Protein AF-A0AAD3M6H3-F1 (afdb_monomer_lite)

Sequence (86 aa):
MGLKILPVPVHKLELDYGLVQGEVVMGIHALPVPGVDIILVNDLADSWVWAIGPLPLVVTSSPSVTEAPDESVQCFPGVFTACAVT

Structure (mmCIF, N/CA/C/O backbone):
data_AF-A0AAD3M6H3-F1
#
_entry.id   AF-A0AAD3M6H3-F1
#
loop_
_atom_site.group_PDB
_atom_site.id
_atom_site.type_symbol
_atom_site.label_atom_id
_atom_site.label_alt_id
_atom_site.label_comp_id
_atom_site.label_asym_id
_atom_site.label_entity_id
_atom_site.label_seq_id
_atom_site.pdbx_PDB_ins_code
_atom_site.Cartn_x
_atom_site.Cartn_y
_atom_site.Cartn_z
_atom_site.occupancy
_atom_site.B_iso_or_equiv
_atom_site.auth_seq_id
_atom_site.auth_comp_id
_atom_site.auth_asym_id
_atom_site.auth_atom_id
_atom_site.pdbx_PDB_model_num
ATOM 1 N N . MET A 1 1 ? 15.944 -4.126 -17.828 1.00 50.66 1 MET A N 1
ATOM 2 C CA . MET A 1 1 ? 15.707 -4.678 -16.474 1.00 50.66 1 MET A CA 1
ATOM 3 C C . MET A 1 1 ? 14.360 -5.384 -16.494 1.00 50.66 1 MET A C 1
ATOM 5 O O . MET A 1 1 ? 13.447 -4.845 -17.099 1.00 50.66 1 MET A O 1
ATOM 9 N N . GLY A 1 2 ? 14.263 -6.609 -15.970 1.00 72.00 2 GLY A N 1
ATOM 10 C CA . GLY A 1 2 ? 13.043 -7.428 -16.034 1.00 72.00 2 GLY A CA 1
ATOM 11 C C . GLY A 1 2 ? 12.185 -7.310 -14.772 1.00 72.00 2 GLY A C 1
ATOM 12 O O . GLY A 1 2 ? 12.712 -7.031 -13.696 1.00 72.00 2 GLY A O 1
ATOM 13 N N . LEU A 1 3 ? 10.877 -7.545 -14.905 1.00 77.31 3 LEU A N 1
ATOM 14 C CA . LEU A 1 3 ? 9.950 -7.643 -13.776 1.00 77.31 3 LEU A CA 1
ATOM 15 C C . LEU A 1 3 ? 10.372 -8.807 -12.867 1.00 77.31 3 LEU A C 1
ATOM 17 O O . LEU A 1 3 ? 10.452 -9.951 -13.317 1.00 77.31 3 LEU A O 1
ATOM 21 N N . LYS A 1 4 ? 10.623 -8.528 -11.586 1.00 79.62 4 LYS A N 1
ATOM 22 C CA . LYS A 1 4 ? 10.878 -9.562 -10.578 1.00 79.62 4 LYS A CA 1
ATOM 23 C C . LYS A 1 4 ? 9.607 -9.790 -9.769 1.00 79.62 4 LYS A C 1
ATOM 25 O O . LYS A 1 4 ? 9.170 -8.903 -9.046 1.00 79.62 4 LYS A O 1
ATOM 30 N N . ILE A 1 5 ? 9.036 -10.985 -9.883 1.00 83.38 5 ILE A N 1
ATOM 31 C CA . ILE A 1 5 ? 7.868 -11.390 -9.098 1.00 83.38 5 ILE A CA 1
ATOM 32 C C . ILE A 1 5 ? 8.357 -11.900 -7.740 1.00 83.38 5 ILE A C 1
ATOM 34 O O . ILE A 1 5 ? 9.219 -12.778 -7.676 1.00 83.38 5 ILE A O 1
ATOM 38 N N . LEU A 1 6 ? 7.815 -11.340 -6.660 1.00 82.69 6 LEU A N 1
ATOM 39 C CA . LEU A 1 6 ? 8.086 -11.758 -5.288 1.00 82.69 6 LEU A CA 1
ATOM 40 C C . LEU A 1 6 ? 6.769 -12.225 -4.656 1.00 82.69 6 LEU A C 1
ATOM 42 O O . LEU A 1 6 ? 5.857 -11.411 -4.516 1.00 82.69 6 LEU A O 1
ATOM 46 N N . PRO A 1 7 ? 6.631 -13.512 -4.295 1.00 87.12 7 PRO A N 1
ATOM 47 C CA . PRO A 1 7 ? 5.468 -13.963 -3.548 1.00 87.12 7 PRO A CA 1
ATOM 48 C C . PRO A 1 7 ? 5.507 -13.360 -2.141 1.00 87.12 7 PRO A C 1
ATOM 50 O O . PRO A 1 7 ? 6.536 -13.414 -1.467 1.00 87.12 7 PRO A O 1
ATOM 53 N N . VAL A 1 8 ? 4.383 -12.798 -1.701 1.00 88.94 8 VAL A N 1
ATOM 54 C CA . VAL A 1 8 ? 4.234 -12.189 -0.374 1.00 88.94 8 VAL A CA 1
ATOM 55 C C . VAL A 1 8 ? 3.134 -12.906 0.414 1.00 88.94 8 VAL A C 1
ATOM 57 O O . VAL A 1 8 ? 2.102 -13.245 -0.172 1.00 88.94 8 VAL A O 1
ATOM 60 N N . PRO A 1 9 ? 3.326 -13.169 1.721 1.00 91.44 9 PRO A N 1
ATOM 61 C CA . PRO A 1 9 ? 2.259 -13.649 2.589 1.00 91.44 9 PRO A CA 1
ATOM 62 C C . PRO A 1 9 ? 1.106 -12.654 2.625 1.00 91.44 9 PRO A C 1
ATOM 64 O O . PRO A 1 9 ? 1.325 -11.445 2.679 1.00 91.44 9 PRO A O 1
ATOM 67 N N . VAL A 1 10 ? -0.117 -13.173 2.626 1.00 92.38 10 VAL A N 1
ATOM 68 C CA . VAL A 1 10 ? -1.334 -12.368 2.632 1.00 92.38 10 VAL A CA 1
ATOM 69 C C . VAL A 1 10 ? -2.127 -12.677 3.894 1.00 92.38 10 VAL A C 1
ATOM 71 O O . VAL A 1 10 ? -2.373 -13.844 4.200 1.00 92.38 10 VAL A O 1
ATOM 74 N N . HIS A 1 11 ? -2.535 -11.635 4.613 1.00 91.19 11 HIS A N 1
ATOM 75 C CA . HIS A 1 11 ? -3.278 -11.751 5.863 1.00 91.19 11 HIS A CA 1
ATOM 76 C C . HIS A 1 11 ? -4.557 -10.921 5.829 1.00 91.19 11 HIS A C 1
ATOM 78 O O . HIS A 1 11 ? -4.592 -9.830 5.262 1.00 91.19 11 HIS A O 1
ATOM 84 N N . LYS A 1 12 ? -5.601 -11.454 6.468 1.00 92.19 12 LYS A N 1
ATOM 85 C CA . LYS A 1 12 ? -6.807 -10.702 6.804 1.00 92.19 12 LYS A CA 1
ATOM 86 C C . LYS A 1 12 ? -6.577 -9.952 8.104 1.00 92.19 12 LYS A C 1
ATOM 88 O O . LYS A 1 12 ? -6.111 -10.551 9.073 1.00 92.19 12 LYS A O 1
ATOM 93 N N . LEU A 1 13 ? -6.894 -8.668 8.112 1.00 90.69 13 LEU A N 1
ATOM 94 C CA . LEU A 1 13 ? -6.762 -7.803 9.275 1.00 90.69 13 LEU A CA 1
ATOM 95 C C . LEU A 1 13 ? -7.870 -6.759 9.277 1.00 90.69 13 LEU A C 1
ATOM 97 O O . LEU A 1 13 ? -8.380 -6.392 8.225 1.00 90.69 13 LEU A O 1
ATOM 101 N N . GLU A 1 14 ? -8.239 -6.291 10.458 1.00 91.00 14 GLU A N 1
ATOM 102 C CA . GLU A 1 14 ? -9.199 -5.207 10.617 1.00 91.00 14 GLU A CA 1
ATOM 103 C C . GLU A 1 14 ? -8.428 -3.888 10.704 1.00 91.00 14 GLU A C 1
ATOM 105 O O . GLU A 1 14 ? -7.591 -3.711 11.591 1.00 91.00 14 GLU A O 1
ATOM 110 N N . LEU A 1 15 ? -8.650 -2.994 9.740 1.00 88.50 15 LEU A N 1
ATOM 111 C CA . LEU A 1 15 ? -8.141 -1.629 9.798 1.00 88.50 15 LEU A CA 1
ATOM 112 C C . LEU A 1 15 ? -9.170 -0.746 10.488 1.00 88.50 15 LEU A C 1
ATOM 114 O O . LEU A 1 15 ? -10.348 -0.770 10.144 1.00 88.50 15 LEU A O 1
ATOM 118 N N . ASP A 1 16 ? -8.698 0.063 11.425 1.00 88.31 16 ASP A N 1
ATOM 119 C CA . ASP A 1 16 ? -9.433 1.202 11.960 1.00 88.31 16 ASP A CA 1
ATOM 120 C C . ASP A 1 16 ? -8.576 2.446 11.726 1.00 88.31 16 ASP A C 1
ATOM 122 O O . ASP A 1 16 ? -7.773 2.862 12.563 1.00 88.31 16 ASP A O 1
ATOM 126 N N . TYR A 1 17 ? -8.641 2.960 10.499 1.00 82.12 17 TYR A N 1
ATOM 127 C CA . TYR A 1 17 ? -7.883 4.125 10.068 1.00 82.12 17 TYR A CA 1
ATOM 128 C C . TYR A 1 17 ? -8.811 5.071 9.308 1.00 82.12 17 TYR A C 1
ATOM 130 O O . TYR A 1 17 ? -9.714 4.626 8.609 1.00 82.12 17 TYR A O 1
ATOM 138 N N . GLY A 1 18 ? -8.591 6.388 9.399 1.00 76.88 18 GLY A N 1
ATOM 139 C CA . GLY A 1 18 ? -9.514 7.393 8.836 1.00 76.88 18 GLY A CA 1
ATOM 140 C C . GLY A 1 18 ? -9.796 7.258 7.330 1.00 76.88 18 GLY A C 1
ATOM 141 O O . GLY A 1 18 ? -10.760 7.835 6.836 1.00 76.88 18 GLY A O 1
ATOM 142 N N . LEU A 1 19 ? -8.969 6.485 6.622 1.00 76.69 19 LEU A N 1
ATOM 143 C CA . LEU A 1 19 ? -9.144 6.098 5.225 1.00 76.69 19 LEU A CA 1
ATOM 144 C C . LEU A 1 19 ? -9.988 4.846 5.000 1.00 76.69 19 LEU A C 1
ATOM 146 O O . LEU A 1 19 ? -10.723 4.769 4.020 1.00 76.69 19 LEU A O 1
ATOM 150 N N . VAL A 1 20 ? -9.810 3.841 5.853 1.00 77.81 20 VAL A N 1
ATOM 151 C CA . VAL A 1 20 ? -10.356 2.498 5.679 1.00 77.81 20 VAL A CA 1
ATOM 152 C C . VAL A 1 20 ? -10.727 1.955 7.043 1.00 77.81 20 VAL A C 1
ATOM 154 O O . VAL A 1 20 ? -9.877 1.857 7.931 1.00 77.81 20 VAL A O 1
ATOM 157 N N . GLN A 1 21 ? -11.987 1.557 7.172 1.00 87.50 21 GLN A N 1
ATOM 158 C CA . GLN A 1 21 ? -12.502 0.911 8.366 1.00 87.50 21 GLN A CA 1
ATOM 159 C C . GLN A 1 21 ? -13.116 -0.444 8.000 1.00 87.50 21 GLN A C 1
ATOM 161 O O . GLN A 1 21 ? -14.025 -0.506 7.170 1.00 87.50 21 GLN A O 1
ATOM 166 N N . GLY A 1 22 ? -12.621 -1.524 8.608 1.00 88.44 22 GLY A N 1
ATOM 167 C CA . GLY A 1 22 ? -13.122 -2.889 8.427 1.00 88.44 22 GLY A CA 1
ATOM 168 C C . GLY A 1 22 ? -12.063 -3.916 8.015 1.00 88.44 22 GLY A C 1
ATOM 169 O O . GLY A 1 22 ? -10.861 -3.647 8.019 1.00 88.44 22 GLY A O 1
ATOM 170 N N . GLU A 1 23 ? -12.521 -5.128 7.680 1.00 90.81 23 GLU A N 1
ATOM 171 C CA . GLU A 1 23 ? -11.649 -6.232 7.258 1.00 90.81 23 GLU A CA 1
ATOM 172 C C . GLU A 1 23 ? -11.034 -5.952 5.879 1.00 90.81 23 GLU A C 1
ATOM 174 O O . GLU A 1 23 ? -11.739 -5.740 4.892 1.00 90.81 23 GLU A O 1
ATOM 179 N N . VAL A 1 24 ? -9.707 -6.029 5.803 1.00 88.44 24 VAL A N 1
ATOM 180 C CA . VAL A 1 24 ? -8.927 -5.923 4.572 1.00 88.44 24 VAL A CA 1
ATOM 181 C C . VAL A 1 24 ? -7.961 -7.088 4.434 1.00 88.44 24 VAL A C 1
ATOM 183 O O . VAL A 1 24 ? -7.573 -7.746 5.402 1.00 88.44 24 VAL A O 1
ATOM 186 N N . VAL A 1 25 ? -7.543 -7.327 3.197 1.00 89.88 25 VAL A N 1
ATOM 187 C CA . VAL A 1 25 ? -6.549 -8.335 2.844 1.00 89.88 25 VAL A CA 1
ATOM 188 C C . VAL A 1 25 ? -5.257 -7.614 2.470 1.00 89.88 25 VAL A C 1
ATOM 190 O O . VAL A 1 25 ? -5.231 -6.881 1.486 1.00 89.88 25 VAL A O 1
ATOM 193 N N . MET A 1 26 ? -4.187 -7.813 3.243 1.00 89.50 26 MET A N 1
ATOM 194 C CA . MET A 1 26 ? -2.916 -7.104 3.060 1.00 89.50 26 MET A CA 1
ATOM 195 C C . MET A 1 26 ? -1.752 -8.068 2.837 1.00 89.50 26 MET A C 1
ATOM 197 O O . MET A 1 26 ? -1.629 -9.088 3.519 1.00 89.50 26 MET A O 1
ATOM 201 N N . GLY A 1 27 ? -0.883 -7.726 1.883 1.00 90.06 27 GLY A N 1
ATOM 202 C CA . GLY A 1 27 ? 0.402 -8.392 1.690 1.00 90.06 27 GLY A CA 1
ATOM 203 C C . GLY A 1 27 ? 1.430 -7.884 2.700 1.00 90.06 27 GLY A C 1
ATOM 204 O O . GLY A 1 27 ? 1.591 -6.676 2.849 1.00 90.06 27 GLY A O 1
ATOM 205 N N . ILE A 1 28 ? 2.136 -8.786 3.381 1.00 86.88 28 ILE A N 1
ATOM 206 C CA . ILE A 1 28 ? 3.153 -8.425 4.376 1.00 86.88 28 ILE A CA 1
ATOM 207 C C . ILE A 1 28 ? 4.543 -8.595 3.772 1.00 86.88 28 ILE A C 1
ATOM 209 O O . ILE A 1 28 ? 4.966 -9.701 3.436 1.00 86.88 28 ILE A O 1
ATOM 213 N N . HIS A 1 29 ? 5.270 -7.488 3.650 1.00 86.62 29 HIS A N 1
ATOM 214 C CA . HIS A 1 29 ? 6.643 -7.462 3.164 1.00 86.62 29 HIS A CA 1
ATOM 215 C C . HIS A 1 29 ? 7.398 -6.273 3.768 1.00 86.62 29 HIS A C 1
ATOM 217 O O . HIS A 1 29 ? 6.795 -5.254 4.098 1.00 86.62 29 HIS A O 1
ATOM 223 N N . ALA A 1 30 ? 8.723 -6.387 3.889 1.00 86.25 30 ALA A N 1
ATOM 224 C CA . ALA A 1 30 ? 9.566 -5.275 4.312 1.00 86.25 30 ALA A CA 1
ATOM 225 C C . ALA A 1 30 ? 9.557 -4.174 3.241 1.00 86.25 30 ALA A C 1
ATOM 227 O O . ALA A 1 30 ? 10.000 -4.388 2.111 1.00 86.25 30 ALA A O 1
ATOM 228 N N . LEU A 1 31 ? 9.032 -2.997 3.570 1.00 85.62 31 LEU A N 1
ATOM 229 C CA . LEU A 1 31 ? 8.941 -1.914 2.601 1.00 85.62 31 LEU A CA 1
ATOM 230 C C . LEU A 1 31 ? 10.325 -1.301 2.333 1.00 85.62 31 LEU A C 1
ATOM 232 O O . LEU A 1 31 ? 11.120 -1.135 3.258 1.00 85.62 31 LEU A O 1
ATOM 236 N N . PRO A 1 32 ? 10.636 -0.956 1.071 1.00 79.12 32 PRO A N 1
ATOM 237 C CA . PRO A 1 32 ? 11.947 -0.423 0.703 1.00 79.12 32 PRO A CA 1
ATOM 238 C C . PRO A 1 32 ? 12.145 1.044 1.122 1.00 79.12 32 PRO A C 1
ATOM 240 O O . PRO A 1 32 ? 13.226 1.589 0.912 1.00 79.12 32 PRO A O 1
ATOM 243 N N . VAL A 1 33 ? 11.118 1.691 1.685 1.00 81.75 33 VAL A N 1
ATOM 244 C CA . VAL A 1 33 ? 11.134 3.111 2.054 1.00 81.75 33 VAL A CA 1
A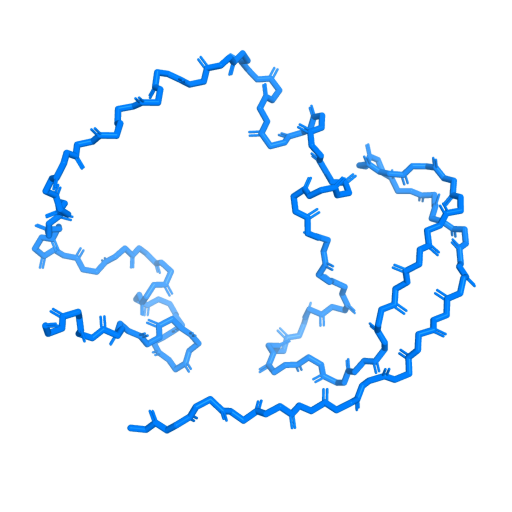TOM 245 C C . VAL A 1 33 ? 11.192 3.244 3.581 1.00 81.75 33 VAL A C 1
ATOM 247 O O . VAL A 1 33 ? 10.246 2.834 4.256 1.00 81.75 33 VAL A O 1
ATOM 250 N N . PRO A 1 34 ? 12.275 3.809 4.150 1.00 82.56 34 PRO A N 1
ATOM 251 C CA . PRO A 1 34 ? 12.383 4.020 5.591 1.00 82.56 34 PRO A CA 1
ATOM 252 C C . PRO A 1 34 ? 11.256 4.907 6.132 1.00 82.56 34 PRO A C 1
ATOM 25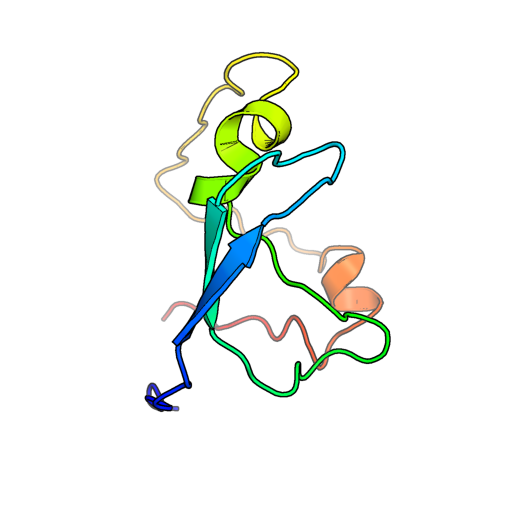4 O O . PRO A 1 34 ? 10.961 5.953 5.560 1.00 82.56 34 PRO A O 1
ATOM 257 N N . GLY A 1 35 ? 10.660 4.504 7.257 1.00 86.94 35 GLY A N 1
ATOM 258 C CA . GLY A 1 35 ? 9.571 5.243 7.906 1.00 86.94 35 GLY A CA 1
ATOM 259 C C . GLY A 1 35 ? 8.182 5.000 7.308 1.00 86.94 35 GLY A C 1
ATOM 260 O O . GLY A 1 35 ? 7.224 5.610 7.771 1.00 86.94 35 GLY A O 1
ATOM 261 N N . VAL A 1 36 ? 8.061 4.122 6.305 1.00 86.62 36 VAL A N 1
ATOM 262 C CA . VAL A 1 36 ? 6.766 3.677 5.776 1.00 86.62 36 VAL A CA 1
ATOM 263 C C . VAL A 1 36 ? 6.451 2.294 6.328 1.00 86.62 36 VAL A C 1
ATOM 265 O O . VAL A 1 36 ? 7.156 1.330 6.031 1.00 86.62 36 VAL A O 1
ATOM 268 N N . ASP A 1 37 ? 5.363 2.203 7.088 1.00 85.44 37 ASP A N 1
ATOM 269 C CA . ASP A 1 37 ? 4.900 0.943 7.678 1.00 85.44 37 ASP A CA 1
ATOM 270 C C . ASP A 1 37 ? 3.839 0.244 6.815 1.00 85.44 37 ASP A C 1
ATOM 272 O O . ASP A 1 37 ? 3.778 -0.984 6.766 1.00 85.44 37 ASP A O 1
ATOM 276 N N . ILE A 1 38 ? 2.994 1.016 6.121 1.00 86.56 38 ILE A N 1
ATOM 277 C CA . ILE A 1 38 ? 1.840 0.512 5.364 1.00 86.56 38 ILE A CA 1
ATOM 278 C C . ILE A 1 38 ? 1.718 1.272 4.039 1.00 86.56 38 ILE A C 1
ATOM 280 O O . ILE A 1 38 ? 1.822 2.496 4.004 1.00 86.56 38 ILE A O 1
ATOM 284 N N . ILE A 1 39 ? 1.445 0.542 2.953 1.00 85.56 39 ILE A N 1
ATOM 285 C CA . ILE A 1 39 ? 1.040 1.107 1.660 1.00 85.56 39 ILE A CA 1
ATOM 286 C C . ILE A 1 39 ? -0.424 0.739 1.431 1.00 85.56 39 ILE A C 1
ATOM 288 O O . ILE A 1 39 ? -0.752 -0.435 1.256 1.00 85.56 39 ILE A O 1
ATOM 292 N N . LEU A 1 40 ? -1.296 1.745 1.417 1.00 84.31 40 LEU A N 1
ATOM 293 C CA . LEU A 1 40 ? -2.693 1.588 1.027 1.00 84.31 40 LEU A CA 1
ATOM 294 C C . LEU A 1 40 ? -2.812 1.864 -0.470 1.00 84.31 40 LEU A C 1
ATOM 296 O O . LEU A 1 40 ? -2.495 2.956 -0.936 1.00 84.31 40 LEU A O 1
ATOM 300 N N . VAL A 1 41 ? -3.233 0.853 -1.225 1.00 75.88 41 VAL A N 1
ATOM 301 C CA . VAL A 1 41 ? -3.486 0.988 -2.664 1.00 75.88 41 VAL A CA 1
ATOM 302 C C . VAL A 1 41 ? -4.786 1.764 -2.871 1.00 75.88 41 VAL A C 1
ATOM 304 O O . VAL A 1 41 ? -5.687 1.699 -2.036 1.00 75.88 41 VAL A O 1
ATOM 307 N N . ASN A 1 42 ? -4.901 2.471 -3.993 1.00 74.50 42 ASN A N 1
ATOM 308 C CA . ASN A 1 42 ? -6.083 3.266 -4.331 1.00 74.50 42 ASN A CA 1
ATOM 309 C C . ASN A 1 42 ? -7.390 2.467 -4.247 1.00 74.50 42 ASN A C 1
ATOM 311 O O . ASN A 1 42 ? -8.366 3.003 -3.748 1.00 74.50 42 ASN A O 1
ATOM 315 N N . ASP A 1 43 ? -7.391 1.180 -4.609 1.00 70.06 43 ASP A N 1
ATOM 316 C CA . ASP A 1 43 ? -8.565 0.302 -4.473 1.00 70.06 43 ASP A CA 1
ATOM 317 C C . ASP A 1 43 ? -9.102 0.220 -3.030 1.00 70.06 43 ASP A C 1
ATOM 319 O O . ASP A 1 43 ? -10.288 -0.020 -2.820 1.00 70.06 43 ASP A O 1
ATOM 323 N N . LEU A 1 44 ? -8.239 0.418 -2.027 1.00 71.88 44 LEU A N 1
ATOM 324 C CA . LEU A 1 44 ? -8.616 0.484 -0.613 1.00 71.88 44 LEU A CA 1
ATOM 325 C C . LEU A 1 44 ? -8.957 1.913 -0.166 1.00 71.88 44 LEU A C 1
ATOM 327 O O . LEU A 1 44 ? -9.802 2.081 0.703 1.00 71.88 44 LEU A O 1
ATOM 331 N N . ALA A 1 45 ? -8.329 2.935 -0.751 1.00 65.62 45 ALA A N 1
ATOM 332 C CA . ALA A 1 45 ? -8.468 4.344 -0.362 1.00 65.62 45 ALA A CA 1
ATOM 333 C C . ALA A 1 45 ? -9.360 5.174 -1.312 1.00 65.62 45 ALA A C 1
ATOM 335 O O . ALA A 1 45 ? -9.293 6.404 -1.302 1.00 65.62 45 ALA A O 1
ATOM 336 N N . ASP A 1 46 ? -10.174 4.518 -2.143 1.00 59.19 46 ASP A N 1
ATOM 337 C CA . ASP A 1 46 ? -10.831 5.091 -3.330 1.00 59.19 46 ASP A CA 1
ATOM 338 C C . ASP A 1 46 ? -11.667 6.349 -3.018 1.00 59.19 46 ASP A C 1
ATOM 340 O O . ASP A 1 46 ? -11.669 7.329 -3.766 1.00 59.19 46 ASP A O 1
ATOM 344 N N . SER A 1 47 ? -12.292 6.383 -1.837 1.00 59.06 47 SER A N 1
ATOM 345 C CA . SER A 1 47 ? -13.086 7.518 -1.347 1.00 59.06 47 SER A CA 1
ATOM 346 C C . SER A 1 47 ? -12.267 8.770 -0.997 1.00 59.06 47 SER A C 1
ATOM 348 O O . SER A 1 47 ? -12.834 9.860 -0.910 1.00 59.06 47 SER A O 1
ATOM 350 N N . TRP A 1 48 ? -10.949 8.650 -0.808 1.00 57.84 48 TRP A N 1
ATOM 351 C CA . TRP A 1 48 ? -10.069 9.759 -0.412 1.00 57.84 48 TRP A CA 1
ATOM 352 C C . TRP A 1 48 ? -9.139 10.232 -1.519 1.00 57.84 48 TRP A C 1
ATOM 354 O O . TRP A 1 48 ? -8.758 11.400 -1.520 1.00 57.84 48 TRP A O 1
ATOM 364 N N . VAL A 1 49 ? -8.826 9.374 -2.494 1.00 55.88 49 VAL A N 1
ATOM 365 C CA . VAL A 1 49 ? -8.017 9.764 -3.662 1.00 55.88 49 VAL A CA 1
ATOM 366 C C . VAL A 1 49 ? -8.738 10.839 -4.492 1.00 55.88 49 VAL A C 1
ATOM 368 O O . VAL A 1 49 ? -8.091 11.709 -5.071 1.00 55.88 49 VAL A O 1
ATOM 371 N N . TRP A 1 50 ? -10.078 10.846 -4.473 1.00 54.47 50 TRP A N 1
ATOM 372 C CA . TRP A 1 50 ? -10.924 11.760 -5.256 1.00 54.47 50 TRP A CA 1
ATOM 373 C C . TRP A 1 50 ? -11.907 12.584 -4.410 1.00 54.47 50 TRP A C 1
ATOM 375 O O . TRP A 1 50 ? -12.964 12.989 -4.899 1.00 54.47 50 TRP A O 1
ATOM 385 N N . ALA A 1 51 ? -11.581 12.866 -3.144 1.00 53.00 51 ALA A N 1
ATOM 386 C CA . ALA A 1 51 ? -12.492 13.534 -2.204 1.00 53.00 51 ALA A CA 1
ATOM 387 C C . ALA A 1 51 ? -13.001 14.928 -2.658 1.00 53.00 51 ALA A C 1
ATOM 389 O O . ALA A 1 51 ? -13.949 15.451 -2.077 1.00 53.00 51 ALA A O 1
ATOM 390 N N . ILE A 1 52 ? -12.409 15.531 -3.698 1.00 56.38 52 ILE A N 1
ATOM 391 C CA . ILE A 1 52 ? -12.766 16.861 -4.235 1.00 56.38 52 ILE A CA 1
ATOM 392 C C . ILE A 1 52 ? -13.489 16.745 -5.602 1.00 56.38 52 ILE A C 1
ATOM 394 O O . ILE A 1 52 ? -13.559 17.692 -6.382 1.00 56.38 52 ILE A O 1
ATOM 398 N N . GLY A 1 53 ? -14.093 15.587 -5.888 1.00 54.28 53 GLY A N 1
ATOM 399 C CA . GLY A 1 53 ? -14.815 15.321 -7.135 1.00 54.28 53 GLY A CA 1
ATOM 400 C C . GLY A 1 53 ? -13.911 14.736 -8.223 1.00 54.28 53 GLY A C 1
ATOM 401 O O . GLY A 1 53 ? -12.695 14.647 -8.036 1.00 54.28 53 GLY A O 1
ATOM 402 N N . PRO A 1 54 ? -14.483 14.295 -9.361 1.00 54.50 54 PRO A N 1
ATOM 403 C CA . PRO A 1 54 ? -13.678 13.768 -10.451 1.00 54.50 54 PRO A CA 1
ATOM 404 C C . PRO A 1 54 ? -12.724 14.873 -10.901 1.00 54.50 54 PRO A C 1
ATOM 406 O O . PRO A 1 54 ? -13.178 15.914 -11.386 1.00 54.50 54 PRO A O 1
ATOM 409 N N . LEU A 1 55 ? -11.406 14.672 -10.752 1.00 54.25 55 LEU A N 1
ATOM 410 C CA . LEU A 1 55 ? -10.491 15.519 -11.506 1.00 54.25 55 LEU A CA 1
ATOM 411 C C . LEU A 1 55 ? -10.861 15.335 -12.979 1.00 54.25 55 LEU A C 1
ATOM 413 O O . LEU A 1 55 ? -11.209 14.217 -13.382 1.00 54.25 55 LEU A O 1
ATOM 417 N N . PRO A 1 56 ? -10.790 16.393 -13.801 1.00 51.94 56 PRO A N 1
ATOM 418 C CA . PRO A 1 56 ? -10.808 16.195 -15.233 1.00 51.94 56 PRO A CA 1
ATOM 419 C C . PRO A 1 56 ? -9.669 15.224 -15.528 1.00 51.94 56 PRO A C 1
ATOM 421 O O . PRO A 1 56 ? -8.495 15.560 -15.373 1.00 51.94 56 PRO A O 1
ATOM 424 N N . LEU A 1 57 ? -10.030 13.988 -15.868 1.00 51.34 57 LEU A N 1
ATOM 425 C CA . LEU A 1 57 ? -9.099 12.978 -16.316 1.00 51.34 57 LEU A CA 1
ATOM 426 C C . LEU A 1 57 ? -8.626 13.456 -17.688 1.00 51.34 57 LEU A C 1
ATOM 428 O O . LEU A 1 57 ? -9.141 13.050 -18.729 1.00 51.34 57 LEU A O 1
ATOM 432 N N . VAL A 1 58 ? -7.692 14.404 -17.686 1.00 54.53 58 VAL A N 1
ATOM 433 C CA . VAL A 1 58 ? -6.969 14.824 -18.874 1.00 54.53 58 VAL A CA 1
ATOM 434 C C . VAL A 1 58 ? -6.005 13.684 -19.160 1.00 54.53 58 VAL A C 1
ATOM 436 O O . VAL A 1 58 ? -4.829 13.728 -18.813 1.00 54.53 58 VAL A O 1
ATOM 439 N N . VAL A 1 59 ? -6.534 12.606 -19.744 1.00 52.59 59 VAL A N 1
ATOM 440 C CA . VAL A 1 59 ? -5.705 11.594 -20.391 1.00 52.59 59 VAL A CA 1
ATOM 441 C C . VAL A 1 59 ? -5.181 12.248 -21.659 1.00 52.59 59 VAL A C 1
ATOM 443 O O . VAL A 1 59 ? -5.761 12.129 -22.737 1.00 52.59 59 VAL A O 1
ATOM 446 N N . THR A 1 60 ? -4.110 13.021 -21.535 1.00 55.16 60 THR A N 1
ATOM 447 C CA . THR A 1 60 ? -3.347 13.431 -22.705 1.00 55.16 60 THR A CA 1
ATOM 448 C C . THR A 1 60 ? -2.776 12.160 -23.324 1.00 55.16 60 THR A C 1
ATOM 450 O O . THR A 1 60 ? -2.077 11.397 -22.662 1.00 55.16 60 THR A O 1
ATOM 453 N N . SER A 1 61 ? -3.078 11.908 -24.600 1.00 60.72 61 SER A N 1
ATOM 454 C CA . SER A 1 61 ? -2.599 10.731 -25.345 1.00 60.72 61 SER A CA 1
ATOM 455 C C . SER A 1 61 ? -1.074 10.682 -25.503 1.00 60.72 61 SER A C 1
ATOM 457 O O . SER A 1 61 ? -0.528 9.704 -26.002 1.00 60.72 61 SER A O 1
ATOM 459 N N . SER A 1 62 ? -0.394 11.755 -25.111 1.00 57.06 62 SER A N 1
ATOM 460 C CA . SER A 1 62 ? 1.051 11.907 -25.096 1.00 57.06 62 SER A CA 1
ATOM 461 C C . SER A 1 62 ? 1.514 12.151 -23.659 1.00 57.06 62 SER A C 1
ATOM 463 O O . SER A 1 62 ? 0.981 13.065 -23.020 1.00 57.06 62 SER A O 1
ATOM 465 N N . PRO A 1 63 ? 2.504 11.399 -23.146 1.00 56.31 63 PRO A N 1
ATOM 466 C CA . PRO A 1 63 ? 3.083 11.687 -21.842 1.00 56.31 63 PRO A CA 1
ATOM 467 C C . PRO A 1 63 ? 3.646 13.112 -21.855 1.00 56.31 63 PRO A C 1
ATOM 469 O O . PRO A 1 63 ? 4.474 13.455 -22.701 1.00 56.31 63 PRO A O 1
ATOM 472 N N . SER A 1 64 ? 3.175 13.965 -20.946 1.00 57.34 64 SER A N 1
ATOM 473 C CA . SER A 1 64 ? 3.774 15.279 -20.736 1.00 57.34 64 SER A CA 1
ATOM 474 C C . SER A 1 64 ? 5.105 15.072 -20.025 1.00 57.34 64 SER A C 1
ATOM 476 O O . SER A 1 64 ? 5.138 14.770 -18.832 1.00 57.34 64 SER A O 1
ATOM 478 N N . VAL A 1 65 ? 6.206 15.190 -20.7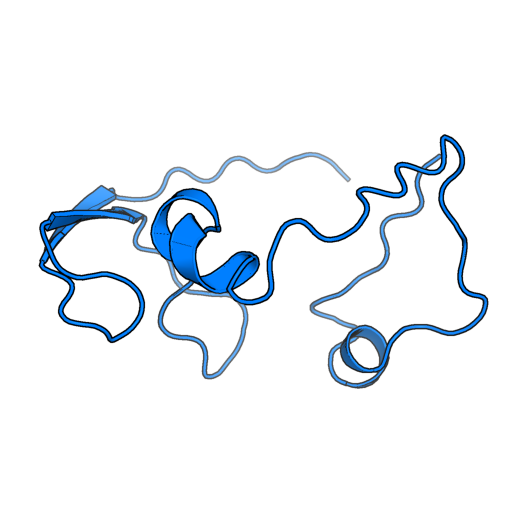61 1.00 58.12 65 VAL A N 1
ATOM 479 C CA . VAL A 1 65 ? 7.538 15.243 -20.161 1.00 58.12 65 VAL A CA 1
ATOM 480 C C . VAL A 1 65 ? 7.672 16.616 -19.513 1.00 58.12 65 VAL A C 1
ATOM 482 O O . VAL A 1 65 ? 7.868 17.617 -20.198 1.00 58.12 65 VAL A O 1
ATOM 485 N N . THR A 1 66 ? 7.510 16.684 -18.196 1.00 57.38 66 THR A N 1
ATOM 486 C CA . THR A 1 66 ? 7.914 17.868 -17.435 1.00 57.38 66 THR A CA 1
ATOM 487 C C . THR A 1 66 ? 9.440 17.944 -17.487 1.00 57.38 66 THR A C 1
ATOM 489 O O . THR A 1 66 ? 10.109 16.968 -17.158 1.00 57.38 66 THR A O 1
ATOM 492 N N . GLU A 1 67 ? 10.009 19.075 -17.922 1.00 61.88 67 GLU A N 1
ATOM 493 C CA . GLU A 1 67 ? 11.474 19.224 -18.042 1.00 61.88 67 GLU A CA 1
ATOM 494 C C . GLU A 1 67 ? 12.202 19.139 -16.693 1.00 61.88 67 GLU A C 1
ATOM 496 O O . GLU A 1 67 ? 13.391 18.826 -16.643 1.00 61.88 67 GLU A O 1
ATOM 501 N N . ALA A 1 68 ? 11.488 19.395 -15.595 1.00 63.25 68 ALA A N 1
ATOM 502 C CA . ALA A 1 68 ? 12.012 19.3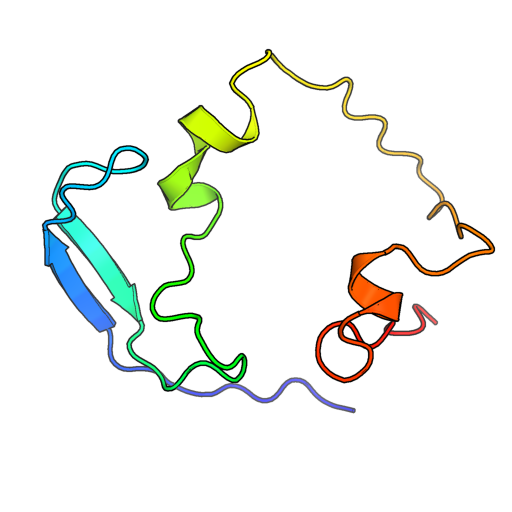00 -14.245 1.00 63.25 68 ALA A CA 1
ATOM 503 C C . ALA A 1 68 ? 11.453 18.062 -13.520 1.00 63.25 68 ALA A C 1
ATOM 505 O O . ALA A 1 68 ? 10.243 17.821 -13.577 1.00 63.25 68 ALA A O 1
ATOM 506 N N . PRO A 1 69 ? 12.305 17.303 -12.805 1.00 64.94 69 PRO A N 1
ATOM 507 C CA . PRO A 1 69 ? 11.839 16.269 -11.894 1.00 64.94 69 PRO A CA 1
ATOM 508 C C . PRO A 1 69 ? 10.953 16.897 -10.818 1.00 64.94 69 PRO A C 1
ATOM 510 O O . PRO A 1 69 ? 11.274 17.971 -10.299 1.00 64.94 69 PRO A O 1
ATOM 513 N N . ASP A 1 70 ? 9.849 16.228 -10.491 1.00 70.81 70 ASP A N 1
ATOM 514 C CA . ASP A 1 70 ? 8.987 16.650 -9.392 1.00 70.81 70 ASP A CA 1
ATOM 515 C C . ASP A 1 70 ? 9.747 16.648 -8.051 1.00 70.81 70 ASP A C 1
ATOM 517 O O . ASP A 1 70 ? 10.835 16.077 -7.913 1.00 70.81 70 ASP A O 1
ATOM 521 N N . GLU A 1 71 ? 9.179 17.314 -7.044 1.00 75.50 71 GLU A N 1
ATOM 522 C CA . GLU A 1 71 ? 9.798 17.437 -5.718 1.00 75.50 71 GLU A CA 1
ATOM 523 C C . GLU A 1 71 ? 10.108 16.067 -5.088 1.00 75.50 71 GLU A C 1
ATOM 525 O O . GLU A 1 71 ? 11.082 15.924 -4.350 1.00 75.50 71 GLU A O 1
ATOM 530 N N . SER A 1 72 ? 9.339 15.029 -5.429 1.00 67.31 72 SER A N 1
ATOM 531 C CA . SER A 1 72 ? 9.520 13.679 -4.886 1.00 67.31 72 SER A CA 1
ATOM 532 C C . SER A 1 72 ? 10.753 12.997 -5.477 1.00 67.31 72 SER A C 1
ATOM 534 O O . SER A 1 72 ? 11.537 12.396 -4.741 1.00 67.31 72 SER A O 1
ATOM 536 N N . VAL A 1 73 ? 10.980 13.141 -6.785 1.00 73.50 73 VAL A N 1
ATOM 537 C CA . VAL A 1 73 ? 12.201 12.686 -7.466 1.00 73.50 73 VAL A CA 1
ATOM 538 C C . VAL A 1 73 ? 13.427 13.441 -6.948 1.00 73.50 73 VAL A C 1
ATOM 540 O O . VAL A 1 73 ? 14.496 12.846 -6.811 1.00 73.50 73 VAL A O 1
ATOM 543 N N . GLN A 1 74 ? 13.284 14.726 -6.613 1.00 73.06 74 GLN A N 1
ATOM 544 C CA . GLN A 1 74 ? 14.376 15.517 -6.037 1.00 73.06 74 GLN A CA 1
ATOM 545 C C . GLN A 1 74 ? 14.731 15.070 -4.612 1.00 73.06 74 GLN A C 1
ATOM 547 O O . GLN A 1 74 ? 15.911 14.935 -4.288 1.00 73.06 74 GLN A O 1
ATOM 552 N N . CYS A 1 75 ? 13.731 14.810 -3.765 1.00 73.94 75 CYS A N 1
ATOM 553 C CA . CYS A 1 75 ? 13.951 14.384 -2.383 1.00 73.94 75 CYS A CA 1
ATOM 554 C C . CYS A 1 75 ? 14.363 12.909 -2.262 1.00 73.94 75 CYS A C 1
ATOM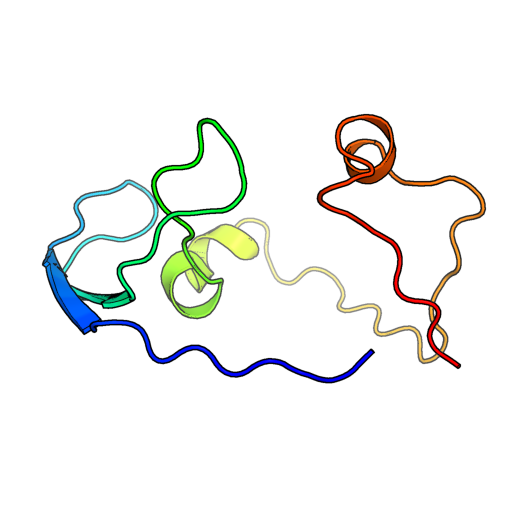 556 O O . CYS A 1 75 ? 15.123 12.560 -1.358 1.00 73.94 75 CYS A O 1
ATOM 558 N N . PHE A 1 76 ? 13.891 12.040 -3.162 1.00 72.88 76 PHE A N 1
ATOM 559 C CA . PHE A 1 76 ? 14.094 10.591 -3.077 1.00 72.88 76 PHE A CA 1
ATOM 560 C C . PHE A 1 76 ? 14.442 9.963 -4.443 1.00 72.88 76 PHE A C 1
ATOM 562 O O . PHE A 1 76 ? 13.725 9.083 -4.931 1.00 72.88 76 PHE A O 1
ATOM 569 N N . PRO A 1 77 ? 15.578 10.337 -5.060 1.00 67.19 77 PRO A N 1
ATOM 570 C CA . PRO A 1 77 ? 15.933 9.910 -6.420 1.00 67.19 77 PRO A CA 1
ATOM 571 C C . PRO A 1 77 ? 16.126 8.388 -6.568 1.00 67.19 77 PRO A C 1
ATOM 573 O O . PRO A 1 77 ? 15.898 7.824 -7.638 1.00 67.19 77 PRO A O 1
ATOM 576 N N . GLY A 1 78 ? 16.520 7.700 -5.490 1.00 68.06 78 GLY A N 1
ATOM 577 C CA . GLY A 1 78 ? 16.656 6.237 -5.464 1.00 68.06 78 GLY A CA 1
ATOM 578 C C . GLY A 1 78 ? 15.331 5.475 -5.330 1.00 68.06 78 GLY A C 1
ATOM 579 O O . GLY A 1 78 ? 15.308 4.271 -5.566 1.00 68.06 78 GLY A O 1
ATOM 580 N N . VAL A 1 79 ? 14.246 6.159 -4.949 1.00 65.56 79 VAL A N 1
ATOM 581 C CA . VAL A 1 79 ? 12.899 5.580 -4.800 1.00 65.56 79 VAL A CA 1
ATOM 582 C C . VAL A 1 79 ? 12.059 5.869 -6.043 1.00 65.56 79 VAL A C 1
ATOM 584 O O . VAL A 1 79 ? 11.421 4.967 -6.578 1.00 65.56 79 VAL A O 1
ATOM 587 N N . PHE A 1 80 ? 12.115 7.103 -6.550 1.00 59.34 80 PHE A N 1
ATOM 588 C CA . PHE A 1 80 ? 11.399 7.537 -7.752 1.00 59.34 80 PHE A CA 1
ATOM 589 C C . PHE A 1 80 ? 12.331 7.575 -8.963 1.00 59.34 80 PHE A C 1
ATOM 591 O O . PHE A 1 80 ? 12.542 8.611 -9.592 1.00 59.34 80 PHE A O 1
ATOM 598 N N . THR A 1 81 ? 12.938 6.435 -9.294 1.00 58.09 81 THR A N 1
ATOM 599 C CA . THR A 1 81 ? 13.768 6.352 -10.498 1.00 58.09 81 THR A CA 1
ATOM 600 C C . THR A 1 81 ? 12.875 6.410 -11.735 1.00 58.09 81 THR A C 1
ATOM 602 O O . THR A 1 81 ? 12.062 5.514 -11.970 1.00 58.09 81 THR A O 1
ATOM 605 N N . ALA A 1 82 ? 13.037 7.461 -12.541 1.00 60.62 82 ALA A N 1
ATOM 606 C CA . ALA A 1 82 ? 12.326 7.600 -13.803 1.00 60.62 82 ALA A CA 1
ATOM 607 C C . ALA A 1 82 ? 12.644 6.405 -14.717 1.00 60.62 82 ALA A C 1
ATOM 609 O O . ALA A 1 82 ? 13.794 6.177 -15.100 1.00 60.62 82 ALA A O 1
ATOM 610 N N . CYS A 1 83 ? 11.622 5.627 -15.069 1.00 53.81 83 CYS A N 1
ATOM 611 C CA . CYS A 1 83 ? 11.735 4.633 -16.127 1.00 53.81 83 CYS A CA 1
ATOM 612 C C . CYS A 1 83 ? 11.572 5.352 -17.466 1.00 53.81 83 CYS A C 1
ATOM 614 O O . CYS A 1 83 ? 10.515 5.918 -17.737 1.00 53.81 83 CYS A O 1
ATOM 616 N N . ALA A 1 84 ? 12.611 5.334 -18.302 1.00 51.44 84 ALA A N 1
ATOM 617 C CA . ALA A 1 84 ? 12.480 5.783 -19.680 1.00 51.44 84 ALA A CA 1
ATOM 618 C C . ALA A 1 84 ? 11.477 4.868 -20.395 1.00 51.44 84 ALA A C 1
ATOM 620 O O . ALA A 1 84 ? 11.720 3.669 -20.547 1.00 51.44 84 ALA A O 1
ATOM 621 N N . VAL A 1 85 ? 10.3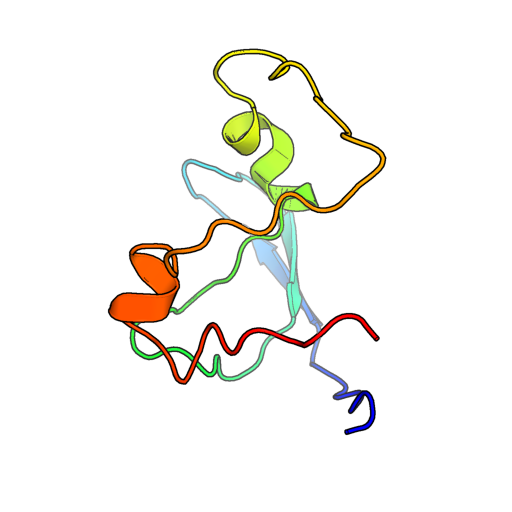37 5.432 -20.794 1.00 47.03 85 VAL A N 1
ATOM 622 C CA . VAL A 1 85 ? 9.394 4.773 -21.698 1.00 47.03 85 VAL A CA 1
ATOM 623 C C . VAL A 1 85 ? 10.029 4.838 -23.085 1.00 47.03 85 VAL A C 1
ATOM 625 O O . VAL A 1 85 ? 10.107 5.916 -23.672 1.00 47.03 85 VAL A O 1
ATOM 628 N N . THR A 1 86 ? 10.582 3.717 -23.548 1.00 41.31 86 THR A N 1
ATOM 629 C CA . THR A 1 86 ? 11.109 3.560 -24.914 1.00 41.31 86 THR A CA 1
ATOM 630 C C . THR A 1 86 ? 10.012 3.168 -25.881 1.00 41.31 86 THR A C 1
ATOM 632 O O . THR A 1 86 ? 9.245 2.252 -25.502 1.00 41.31 86 THR A O 1
#

Radius of gyration: 16.73 Å; chains: 1; bounding box: 32×33×37 Å

Organism: Lates japonicus (NCBI:txid270547)

pLDDT: mean 71.96, std 14.27, range [41.31, 92.38]

Secondary structure (DSSP, 8-state):
---------EEEEEEEETTEEEEEEEE----SSTT------HHHHHHHHTTTS-------SS----SS--HHHHH-TTTSPPP---

Foldseek 3Di:
DDDDDDDFDKDWDADDDPQAGGIDIDTDDDDPDPPDDDDDDCVRRVCPVQVVHDDPPPPPVDPPPDVDDPPCCVVCVVVPPDDPPD